Protein AF-A0A2X4TZD7-F1 (afdb_monomer)

Nearest PDB structures (foldseek):
  2qmc-assembly1_B  TM=9.372E-01  e=1.328E-06  Helicobacter pylori
  3fnm-assembly2_D  TM=9.411E-01  e=1.421E-06  Helicobacter pylori
  7d9e-assembly1_B  TM=9.465E-01  e=3.430E-06  Pseudomonas nitroreducens
  7d9x-assembly2_D  TM=9.450E-01  e=3.670E-06  Pseudomonas nitroreducens
  2dbu-assembly1_B  TM=9.399E-01  e=8.279E-06  Escherichia coli K-12

Foldseek 3Di:
DPPDDDPFKDWDKDADPVGDIDTDIDGLPDRQAPVDDDPPPPGGHRVCLLVACCDQPAAGPRGDHDHPCRHDDVPSPDPDD

Radius of gyration: 16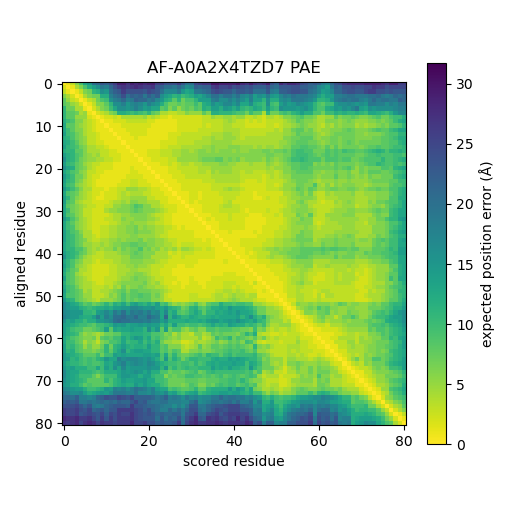.36 Å; Cα contacts (8 Å, |Δi|>4): 109; chains: 1; bounding box: 34×30×45 Å

Secondary structure (DSSP, 8-state):
------TT-EEEEEE-TT--EEEEEE--SSTTTTS-B-TTT-SBPP-GGGGSBSSTT-B-TTS-B--GGGBSSTT-S----

Solvent-accessible surface area (backbone atoms only — not comparable to full-atom values): 5281 Å² total; per-residue (Å²): 129,80,87,75,83,70,89,47,57,51,72,53,73,51,73,54,95,88,68,53,74,50,77,49,76,51,68,34,55,48,80,60,22,58,73,41,62,55,89,93,68,88,49,63,39,55,37,59,72,52,77,34,26,87,49,79,78,44,60,38,97,82,65,51,67,42,54,80,75,37,30,87,52,91,84,33,69,79,87,73,129

Sequence (81 aa):
MEPHEKPETTHYSIVDHDGNAVSTTYTVNGRFGAVVIAPGTGFFLNDEMDDFTVKVGEKNLYGLVQGTANSIAPVSAHYRR

pLDDT: mean 82.13, std 16.44, range [32.19, 98.12]

Mean predicted aligned error: 8.01 Å

Organism: Serratia plymuthica (NCBI:txid82996)

InterPro domains:
  IPR000101 Gamma-glutamyltranspeptidase [PTHR11686] (5-74)
  IPR029055 Nucleophile aminohydrolases, N-terminal [SSF56235] (4-74)
  IPR043137 Gamma-glutamyltranspeptidase, small subunit, C-terminal domain [G3DSA:3.60.20.40] (9-79)
  IPR055262 Gamma-glutamyltranspeptidase, conserved site [PS00462] (9-33)

Structure (mmCIF, N/CA/C/O backbone):
data_AF-A0A2X4TZD7-F1
#
_entry.id   AF-A0A2X4TZD7-F1
#
loop_
_atom_site.group_PDB
_atom_site.id
_atom_site.type_symbol
_atom_site.label_atom_id
_atom_site.label_alt_id
_atom_site.label_comp_id
_atom_site.label_asym_id
_atom_site.label_entity_id
_atom_site.label_seq_id
_atom_site.pdbx_PDB_ins_code
_atom_site.Cartn_x
_atom_site.Cartn_y
_atom_site.Cartn_z
_atom_site.occupancy
_atom_site.B_iso_or_equiv
_atom_site.auth_seq_id
_atom_site.auth_comp_id
_atom_site.auth_asym_id
_atom_site.auth_atom_id
_atom_site.pdbx_PDB_model_num
ATOM 1 N N . MET A 1 1 ? 15.828 -1.894 21.684 1.00 43.97 1 MET A N 1
ATOM 2 C CA . MET A 1 1 ? 15.527 -2.904 20.652 1.00 43.97 1 MET A CA 1
ATOM 3 C C . MET A 1 1 ? 15.479 -2.124 19.356 1.00 43.97 1 MET A C 1
ATOM 5 O O . MET A 1 1 ? 14.713 -1.169 19.311 1.00 43.97 1 MET A O 1
ATOM 9 N N . GLU A 1 2 ? 16.369 -2.410 18.407 1.00 45.94 2 GLU A N 1
ATOM 10 C CA . GLU A 1 2 ? 16.346 -1.760 17.086 1.00 45.94 2 GLU A CA 1
ATOM 11 C C . GLU A 1 2 ? 14.953 -1.946 16.455 1.00 45.94 2 GLU A C 1
ATOM 13 O O . GLU A 1 2 ? 14.372 -3.025 16.633 1.00 45.94 2 GLU A O 1
ATOM 18 N N . PRO A 1 3 ? 14.376 -0.938 15.774 1.00 53.16 3 PRO A N 1
ATOM 19 C CA . PRO A 1 3 ? 13.102 -1.108 15.090 1.00 53.16 3 PRO A CA 1
ATOM 20 C C . PRO A 1 3 ? 13.287 -2.162 13.996 1.00 53.16 3 PRO A C 1
ATOM 22 O O . PRO A 1 3 ? 14.000 -1.942 13.022 1.00 53.16 3 PRO A O 1
ATOM 25 N N . HIS A 1 4 ? 12.684 -3.333 14.175 1.00 62.44 4 HIS A N 1
ATOM 26 C CA . HIS A 1 4 ? 12.658 -4.354 13.139 1.00 62.44 4 HIS A CA 1
ATOM 27 C C . HIS A 1 4 ? 11.604 -3.943 12.110 1.00 62.44 4 HIS A C 1
ATOM 29 O O . HIS A 1 4 ? 10.409 -3.944 12.419 1.00 62.44 4 HIS A O 1
ATOM 35 N N . GLU A 1 5 ? 12.044 -3.569 10.908 1.00 58.22 5 GLU A N 1
ATOM 36 C CA . GLU A 1 5 ? 11.143 -3.288 9.794 1.00 58.22 5 GLU A CA 1
ATOM 37 C C . GLU A 1 5 ? 10.306 -4.529 9.475 1.00 58.22 5 GLU A C 1
ATOM 39 O O . GLU A 1 5 ? 10.745 -5.679 9.568 1.00 58.22 5 GLU A O 1
ATOM 44 N N . LYS A 1 6 ? 9.045 -4.277 9.175 1.00 66.38 6 LYS A N 1
ATOM 45 C CA . LYS A 1 6 ? 8.007 -5.274 9.004 1.00 66.38 6 LYS A CA 1
ATOM 46 C C . LYS A 1 6 ? 7.956 -5.654 7.503 1.00 66.38 6 LYS A C 1
ATOM 48 O O . LYS A 1 6 ? 7.970 -4.748 6.672 1.00 66.38 6 LYS A O 1
ATOM 53 N N . PRO A 1 7 ? 7.981 -6.948 7.109 1.00 73.75 7 PRO A N 1
ATOM 54 C CA . PRO A 1 7 ? 8.146 -7.370 5.707 1.00 73.75 7 PRO A CA 1
ATOM 55 C C . PRO A 1 7 ? 6.905 -7.161 4.814 1.00 73.75 7 PRO A C 1
ATOM 57 O O . PRO A 1 7 ? 6.862 -7.666 3.694 1.00 73.75 7 PRO A O 1
ATOM 60 N N . GLU A 1 8 ? 5.861 -6.496 5.303 1.00 83.31 8 GLU A N 1
ATOM 61 C CA . GLU A 1 8 ? 4.544 -6.420 4.663 1.00 83.31 8 GLU A CA 1
ATOM 62 C C . GLU A 1 8 ? 4.435 -5.360 3.551 1.00 83.31 8 GLU A C 1
ATOM 64 O O . GLU A 1 8 ? 3.526 -5.438 2.724 1.00 83.31 8 GLU A O 1
ATOM 69 N N . THR A 1 9 ? 5.372 -4.410 3.477 1.00 89.12 9 THR A N 1
ATOM 70 C CA . THR A 1 9 ? 5.442 -3.402 2.404 1.00 89.12 9 THR A CA 1
ATOM 71 C C . THR A 1 9 ? 6.478 -3.804 1.362 1.00 89.12 9 THR A C 1
ATOM 73 O O . THR A 1 9 ? 7.581 -4.226 1.700 1.00 89.12 9 THR A O 1
ATOM 76 N N 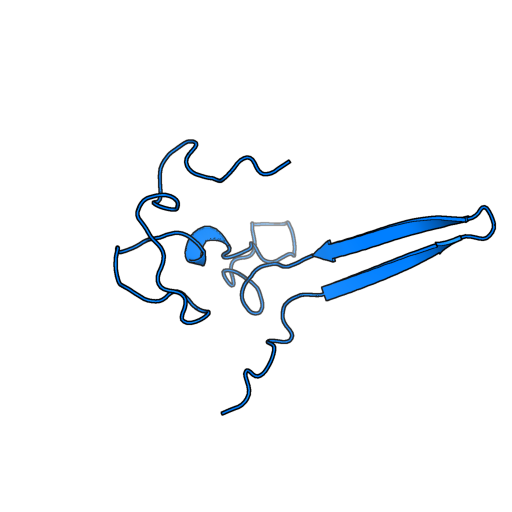. THR A 1 10 ? 6.149 -3.653 0.079 1.00 90.81 10 THR A N 1
ATOM 77 C CA . THR A 1 10 ? 7.096 -3.899 -1.013 1.00 90.81 10 THR A CA 1
ATOM 78 C C . THR A 1 10 ? 7.452 -2.593 -1.705 1.00 90.81 10 THR A C 1
ATOM 80 O O . THR A 1 10 ? 6.582 -1.829 -2.128 1.00 90.81 10 THR A O 1
ATOM 83 N N . HIS A 1 11 ? 8.752 -2.363 -1.857 1.00 93.44 11 HIS A N 1
ATOM 84 C CA . HIS A 1 11 ? 9.301 -1.256 -2.622 1.00 93.44 11 HIS A CA 1
ATOM 85 C C . HIS A 1 11 ? 10.104 -1.785 -3.806 1.00 93.44 11 HIS A C 1
ATOM 87 O O . HIS A 1 11 ? 10.911 -2.704 -3.658 1.00 93.44 11 HIS A O 1
ATOM 93 N N . TYR A 1 12 ? 9.916 -1.180 -4.973 1.00 93.75 12 TYR A N 1
ATOM 94 C CA . TYR A 1 12 ? 10.754 -1.432 -6.137 1.00 93.75 12 TYR A CA 1
ATOM 95 C C . TYR A 1 12 ? 10.988 -0.147 -6.928 1.00 93.75 12 TYR A C 1
ATOM 97 O O . TYR A 1 12 ? 10.203 0.800 -6.882 1.00 93.75 12 TYR A O 1
ATOM 105 N N . SER A 1 13 ? 12.095 -0.123 -7.665 1.00 97.12 13 SER A N 1
ATOM 106 C CA . SER A 1 13 ? 12.465 0.986 -8.540 1.00 97.12 13 SER A CA 1
ATOM 107 C C . SER A 1 13 ? 12.961 0.443 -9.879 1.00 97.12 13 SER A C 1
ATOM 109 O O . SER A 1 13 ? 13.610 -0.603 -9.923 1.00 97.12 13 SER A O 1
ATOM 111 N N . ILE A 1 14 ? 12.629 1.134 -10.967 1.00 97.00 14 ILE A N 1
ATOM 112 C CA .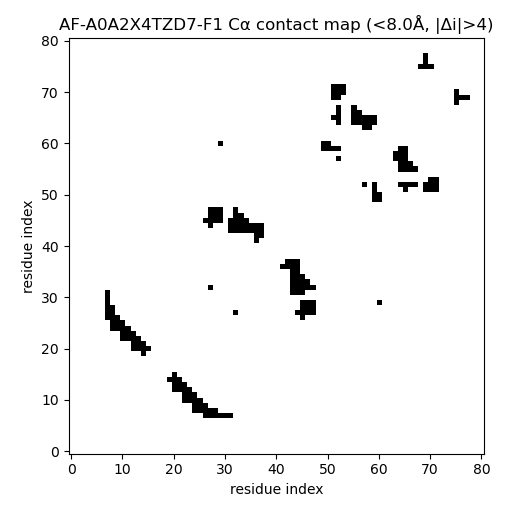 ILE A 1 14 ? 12.952 0.752 -12.347 1.00 97.00 14 ILE A CA 1
ATOM 113 C C . ILE A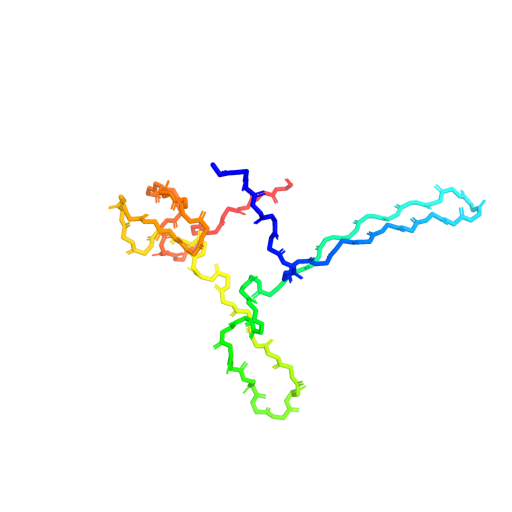 1 14 ? 13.555 1.967 -13.051 1.00 97.00 14 ILE A C 1
ATOM 115 O O . ILE A 1 14 ? 13.035 3.075 -12.923 1.00 97.00 14 ILE A O 1
ATOM 119 N N . VAL A 1 15 ? 14.633 1.744 -13.806 1.00 97.88 15 VAL A N 1
ATOM 120 C CA . VAL A 1 15 ? 15.237 2.727 -14.715 1.00 97.88 15 VAL A CA 1
ATOM 121 C C . VAL A 1 15 ? 15.378 2.075 -16.091 1.00 97.88 15 VAL A C 1
ATOM 123 O O . VAL A 1 15 ? 15.861 0.944 -16.169 1.00 97.88 15 VAL A O 1
ATOM 126 N N . ASP A 1 16 ? 14.939 2.751 -17.154 1.00 98.00 16 ASP A N 1
ATOM 127 C CA . ASP A 1 16 ? 15.074 2.268 -18.536 1.00 98.00 16 ASP A CA 1
ATOM 128 C C . ASP A 1 16 ? 16.262 2.910 -19.281 1.00 98.00 16 ASP A C 1
ATOM 130 O O . ASP A 1 16 ? 16.999 3.734 -18.737 1.00 98.00 16 ASP A O 1
ATOM 134 N N . HIS A 1 17 ? 16.490 2.495 -20.532 1.00 97.19 17 HIS A N 1
ATOM 135 C CA . HIS A 1 17 ? 17.630 2.961 -21.330 1.00 97.19 17 HIS A CA 1
ATOM 136 C C . HIS A 1 17 ? 17.506 4.413 -21.812 1.00 97.19 17 HIS A C 1
ATOM 138 O O . HIS A 1 17 ? 18.519 5.015 -22.163 1.00 97.19 17 HIS A O 1
ATOM 144 N N . ASP A 1 18 ? 16.290 4.965 -21.843 1.00 98.12 18 ASP A N 1
ATOM 145 C CA . ASP A 1 18 ? 16.027 6.356 -22.226 1.00 98.12 18 ASP A CA 1
ATOM 146 C C . ASP A 1 18 ? 16.174 7.311 -21.031 1.00 98.12 18 ASP A C 1
ATOM 148 O O . ASP A 1 18 ? 16.075 8.530 -21.180 1.00 98.12 18 ASP A O 1
ATOM 152 N N . GLY A 1 19 ? 16.460 6.767 -19.844 1.00 97.62 19 GLY A N 1
ATOM 153 C CA . GLY A 1 19 ? 16.656 7.524 -18.615 1.00 97.62 19 GLY A CA 1
ATOM 154 C C . GLY A 1 19 ? 15.361 7.804 -17.856 1.00 97.62 19 GLY A C 1
ATOM 155 O O . GLY A 1 19 ? 15.384 8.601 -16.914 1.00 97.62 19 GLY A O 1
ATOM 156 N N . ASN A 1 20 ? 14.242 7.162 -18.211 1.00 98.00 20 ASN A N 1
ATOM 157 C CA . ASN A 1 20 ? 13.036 7.242 -17.393 1.00 98.00 20 ASN A CA 1
ATOM 158 C C . ASN A 1 20 ? 13.257 6.469 -16.094 1.00 98.00 20 ASN A C 1
ATOM 160 O O . ASN A 1 20 ? 13.846 5.387 -16.089 1.00 98.00 20 ASN A O 1
ATOM 164 N N . ALA A 1 21 ? 12.744 7.010 -14.991 1.00 97.75 21 ALA A N 1
ATOM 165 C CA . ALA A 1 21 ? 12.842 6.394 -13.678 1.00 97.75 21 ALA A CA 1
ATOM 166 C C . ALA A 1 21 ? 11.474 6.365 -12.994 1.00 97.75 21 ALA A C 1
ATOM 168 O O . ALA A 1 21 ? 10.755 7.366 -12.970 1.00 97.75 21 ALA A O 1
ATOM 169 N N . VAL A 1 22 ? 11.138 5.220 -12.404 1.00 96.56 22 VAL A N 1
ATOM 170 C CA . VAL A 1 22 ? 9.938 5.029 -11.586 1.00 96.56 22 VAL A CA 1
ATOM 171 C C . VAL A 1 22 ? 10.345 4.414 -10.257 1.00 96.56 22 VAL A C 1
ATOM 173 O O . VAL A 1 22 ? 11.139 3.476 -10.210 1.00 96.56 22 VAL A O 1
ATOM 176 N N . SER A 1 23 ? 9.768 4.929 -9.176 1.00 97.19 23 SER A N 1
ATOM 177 C CA . SER A 1 23 ? 9.904 4.377 -7.832 1.00 97.19 23 SER A CA 1
ATOM 178 C C . SER A 1 23 ? 8.510 4.131 -7.274 1.00 97.19 23 SER A C 1
ATOM 180 O O . SER A 1 23 ? 7.652 5.012 -7.331 1.00 97.19 23 SER A O 1
ATOM 182 N N . THR A 1 24 ? 8.237 2.911 -6.818 1.00 96.50 24 THR A N 1
ATOM 183 C CA . THR A 1 24 ? 6.909 2.503 -6.355 1.00 96.50 24 THR A CA 1
ATOM 184 C C . THR A 1 24 ? 7.011 1.780 -5.025 1.00 96.50 24 THR A C 1
ATOM 186 O O . THR A 1 24 ? 7.715 0.781 -4.888 1.00 96.50 24 THR A O 1
ATOM 189 N N . THR A 1 25 ? 6.244 2.274 -4.059 1.00 93.19 25 THR A N 1
ATOM 190 C CA . THR A 1 25 ? 5.996 1.615 -2.778 1.00 93.19 25 THR A CA 1
ATOM 191 C C . THR A 1 25 ? 4.534 1.198 -2.748 1.00 93.19 25 THR A C 1
ATOM 193 O O . THR A 1 25 ? 3.662 2.041 -2.953 1.00 93.19 25 THR A O 1
ATOM 196 N N . TYR A 1 26 ? 4.256 -0.082 -2.504 1.00 91.06 26 TYR A N 1
ATOM 197 C CA . TYR A 1 26 ? 2.891 -0.578 -2.331 1.00 91.06 26 TYR A CA 1
ATOM 198 C C . TYR A 1 26 ? 2.771 -1.429 -1.064 1.00 91.06 26 TYR A C 1
ATOM 200 O O . TYR A 1 26 ? 3.699 -2.149 -0.686 1.00 91.06 26 TYR A O 1
ATOM 208 N N . THR A 1 27 ? 1.614 -1.340 -0.409 1.00 92.50 27 THR A N 1
ATOM 209 C CA . THR A 1 27 ? 1.313 -2.046 0.840 1.00 92.50 27 THR A CA 1
ATOM 210 C C . THR A 1 27 ? -0.176 -2.378 0.939 1.00 92.50 27 THR A C 1
ATOM 212 O O . THR A 1 27 ? -1.004 -1.779 0.252 1.00 92.50 27 THR A O 1
ATOM 215 N N . VAL A 1 28 ? -0.502 -3.353 1.786 1.00 92.62 28 VAL A N 1
ATOM 216 C CA . VAL A 1 28 ? -1.867 -3.625 2.270 1.00 92.62 28 VAL A CA 1
ATOM 217 C C . VAL A 1 28 ? -1.986 -3.354 3.774 1.00 92.62 28 VAL A C 1
ATOM 219 O O . VAL A 1 28 ? -2.915 -3.859 4.395 1.00 92.62 28 VAL A O 1
ATOM 222 N N . ASN A 1 29 ? -1.054 -2.567 4.320 1.00 91.94 29 ASN A N 1
ATOM 223 C CA . ASN A 1 29 ? -0.798 -2.336 5.735 1.00 91.94 29 ASN A CA 1
ATOM 224 C C . ASN A 1 29 ? -0.251 -3.585 6.453 1.00 91.94 29 ASN A C 1
ATOM 226 O O . ASN A 1 29 ? 0.930 -3.918 6.308 1.00 91.94 29 ASN A O 1
ATOM 230 N N . GLY A 1 30 ? -1.084 -4.291 7.214 1.00 89.44 30 GLY A N 1
ATOM 231 C CA . GLY A 1 30 ? -0.703 -5.494 7.940 1.00 89.44 30 GLY A CA 1
ATOM 232 C C . GLY A 1 30 ? -0.465 -6.702 7.031 1.00 89.44 30 GLY A C 1
ATOM 233 O O . GLY A 1 30 ? -0.710 -6.703 5.821 1.00 89.44 30 GLY A O 1
ATOM 234 N N . ARG A 1 31 ? 0.002 -7.808 7.619 1.00 89.75 31 ARG A N 1
ATOM 235 C CA . ARG A 1 31 ? 0.258 -9.036 6.858 1.00 89.75 31 ARG A CA 1
ATOM 236 C C . ARG A 1 31 ? -1.074 -9.624 6.400 1.00 89.75 31 ARG A C 1
ATOM 238 O O . ARG A 1 31 ? -1.875 -10.027 7.234 1.00 89.75 31 ARG A O 1
ATOM 245 N N . PHE A 1 32 ? -1.259 -9.736 5.082 1.00 92.19 32 PHE A N 1
ATOM 246 C CA . PHE A 1 32 ? -2.545 -10.084 4.455 1.00 92.19 32 PHE A CA 1
ATOM 247 C C . PHE A 1 32 ? -3.663 -9.049 4.697 1.00 92.19 32 PHE A C 1
ATOM 249 O O . PHE A 1 32 ? -4.841 -9.376 4.537 1.00 92.19 32 PHE A O 1
ATOM 256 N N . GLY A 1 33 ? -3.301 -7.811 5.047 1.00 92.88 33 GLY A N 1
ATOM 257 C CA . GLY A 1 33 ? -4.226 -6.713 5.305 1.00 92.88 33 GLY A CA 1
ATOM 258 C C . GLY A 1 33 ? -5.282 -7.065 6.353 1.00 92.88 33 GLY A C 1
ATOM 259 O O . GLY A 1 33 ? -4.991 -7.675 7.379 1.00 92.88 33 GLY A O 1
ATOM 260 N N . ALA A 1 34 ? -6.546 -6.786 6.040 1.00 93.88 34 ALA A N 1
ATOM 261 C CA . ALA A 1 34 ? -7.691 -7.093 6.894 1.00 93.88 34 ALA A CA 1
ATOM 262 C C . ALA A 1 34 ? -8.008 -8.595 7.010 1.00 93.88 34 ALA A C 1
ATOM 264 O O . ALA A 1 34 ? -8.951 -8.965 7.708 1.00 93.88 34 ALA A O 1
ATOM 265 N N . VAL A 1 35 ? -7.281 -9.473 6.302 1.00 95.12 35 VAL A N 1
ATOM 266 C CA . VAL A 1 35 ? -7.550 -10.925 6.232 1.00 95.12 35 VAL A CA 1
ATOM 267 C C . VAL A 1 35 ? -8.955 -11.227 5.669 1.00 95.12 35 VAL A C 1
ATOM 269 O O . VAL A 1 35 ? -9.521 -12.303 5.855 1.00 95.12 35 VAL A O 1
ATOM 272 N N . VAL A 1 36 ? -9.520 -10.276 4.920 1.00 96.69 36 VAL A N 1
ATOM 273 C CA . VAL A 1 36 ? -10.813 -10.386 4.232 1.00 96.69 36 VAL A CA 1
ATOM 274 C C . VAL A 1 36 ? -10.574 -10.411 2.728 1.00 96.69 36 VAL A C 1
ATOM 276 O O . VAL A 1 36 ? -9.859 -9.563 2.203 1.00 96.69 36 VAL A O 1
ATOM 279 N N . ILE A 1 37 ? -11.205 -11.353 2.026 1.00 97.38 37 ILE A N 1
ATOM 280 C CA . ILE A 1 37 ? -11.234 -11.404 0.559 1.00 97.38 37 ILE A CA 1
ATOM 281 C C . ILE A 1 37 ? -12.639 -11.018 0.101 1.00 97.38 37 ILE A C 1
ATOM 283 O O . ILE A 1 37 ? -13.625 -11.621 0.530 1.00 97.38 37 ILE A O 1
ATOM 287 N N . ALA A 1 38 ? -12.738 -10.021 -0.779 1.00 95.12 38 ALA A N 1
ATOM 288 C CA . ALA A 1 38 ? -14.011 -9.679 -1.401 1.00 95.12 38 ALA A CA 1
ATOM 289 C C . ALA A 1 38 ? -14.483 -10.840 -2.309 1.00 95.12 38 ALA A C 1
ATOM 291 O O . ALA A 1 38 ? -13.667 -11.427 -3.028 1.00 95.12 38 ALA A O 1
ATOM 292 N N . PRO A 1 39 ? -15.779 -11.209 -2.302 1.00 96.94 39 PRO A N 1
ATOM 293 C CA . PRO A 1 39 ? -16.262 -12.360 -3.062 1.00 96.94 39 PRO A CA 1
ATOM 294 C C . PRO A 1 39 ? -15.866 -12.307 -4.545 1.00 96.94 39 PRO A C 1
ATOM 296 O O . PRO A 1 39 ? -16.150 -11.336 -5.240 1.00 96.94 39 PRO A O 1
ATOM 299 N N . GLY A 1 40 ? -15.210 -13.368 -5.024 1.00 97.44 40 GLY A N 1
ATOM 300 C CA . GLY A 1 40 ? -14.818 -13.524 -6.429 1.00 97.44 40 GLY A CA 1
ATOM 301 C C . GLY A 1 40 ? -13.564 -12.759 -6.869 1.00 97.44 40 GLY A C 1
ATOM 302 O O . GLY A 1 40 ? -13.187 -12.885 -8.030 1.00 97.44 40 GLY A O 1
ATOM 303 N N . THR A 1 41 ? -12.898 -11.999 -5.990 1.00 97.56 41 THR A N 1
ATOM 304 C CA . THR A 1 41 ? -11.740 -11.178 -6.395 1.00 97.56 41 THR A CA 1
ATOM 305 C C . THR A 1 41 ? -10.393 -11.879 -6.247 1.00 97.56 41 THR A C 1
ATOM 307 O O . THR A 1 41 ? -9.457 -11.569 -6.978 1.00 97.56 41 THR A O 1
ATOM 310 N N . GLY A 1 42 ? -10.281 -12.820 -5.303 1.00 96.62 42 GLY A N 1
ATOM 311 C CA . GLY A 1 42 ? -9.055 -13.590 -5.075 1.00 96.62 42 GLY A CA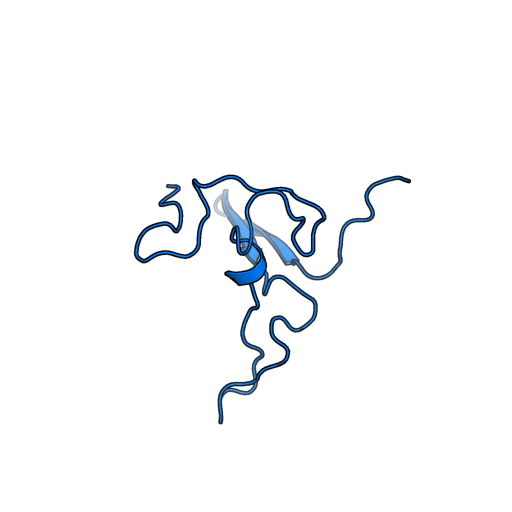 1
ATOM 312 C C . GLY A 1 42 ? -7.898 -12.805 -4.443 1.00 96.62 42 GLY A C 1
ATOM 313 O O . GLY A 1 42 ? -6.781 -13.314 -4.424 1.00 96.62 42 GLY A O 1
ATOM 314 N N . PHE A 1 43 ? -8.140 -11.602 -3.911 1.00 95.00 43 PHE A N 1
ATOM 315 C CA . PHE A 1 43 ? -7.132 -10.802 -3.208 1.00 95.00 43 PHE A CA 1
ATOM 316 C C . PHE A 1 43 ? -7.633 -10.299 -1.850 1.00 95.00 43 PHE A C 1
ATOM 318 O O . PHE A 1 43 ? -8.834 -10.113 -1.645 1.00 95.00 43 PHE A O 1
ATOM 325 N N . PHE A 1 44 ? -6.694 -10.064 -0.932 1.00 96.81 44 PHE A N 1
ATOM 326 C CA . PHE A 1 44 ? -6.974 -9.511 0.391 1.00 96.81 44 PHE A CA 1
ATOM 327 C C . PHE A 1 44 ? -7.239 -8.004 0.336 1.00 96.81 44 PHE A C 1
ATOM 329 O O . PHE A 1 44 ? -6.559 -7.269 -0.380 1.00 96.81 44 PHE A O 1
ATOM 336 N N . LEU A 1 45 ? -8.208 -7.545 1.123 1.00 96.38 45 LEU A N 1
ATOM 337 C CA . LEU A 1 45 ? -8.439 -6.128 1.385 1.00 96.38 45 LEU A CA 1
ATOM 338 C C . LEU A 1 45 ? -7.394 -5.602 2.378 1.00 96.38 45 LEU A C 1
ATOM 340 O O . LEU A 1 45 ? -6.983 -6.328 3.280 1.00 96.38 45 LEU A O 1
ATOM 344 N N . ASN A 1 46 ? -6.984 -4.343 2.220 1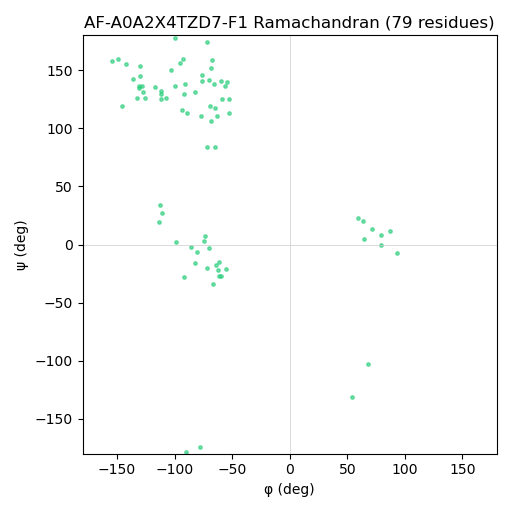.00 94.19 46 ASN A N 1
ATOM 345 C CA . ASN A 1 46 ? -6.095 -3.677 3.175 1.00 94.19 46 ASN A CA 1
ATOM 346 C C . ASN A 1 46 ? -6.789 -3.451 4.528 1.00 94.19 46 ASN A C 1
ATOM 348 O O . ASN A 1 46 ? -8.019 -3.402 4.603 1.00 94.19 46 ASN A O 1
ATOM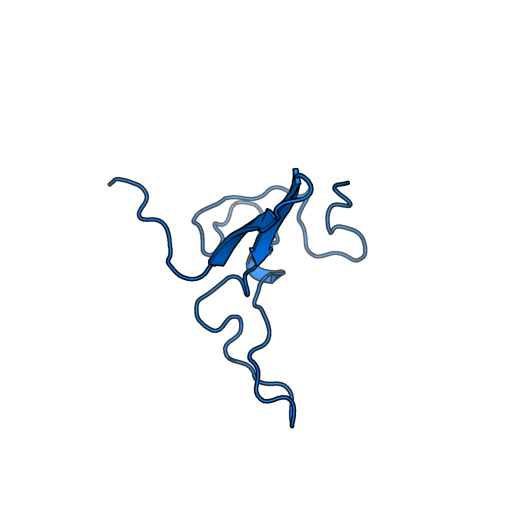 352 N N . ASP A 1 47 ? -5.991 -3.270 5.575 1.00 93.31 47 ASP A N 1
ATOM 353 C CA . ASP A 1 47 ? -6.413 -2.777 6.890 1.00 93.31 47 ASP A CA 1
ATOM 354 C C . ASP A 1 47 ? -5.836 -1.385 7.195 1.00 93.31 47 ASP A C 1
ATOM 356 O O . ASP A 1 47 ? -5.572 -1.054 8.347 1.00 93.31 47 ASP A O 1
ATOM 360 N N . GLU A 1 48 ? -5.676 -0.525 6.184 1.00 91.69 48 GLU A N 1
ATOM 361 C CA . GLU A 1 48 ? -5.078 0.818 6.325 1.00 91.69 48 GLU A CA 1
ATOM 362 C C . GLU A 1 48 ? -5.870 1.737 7.275 1.00 91.69 48 GLU A C 1
ATOM 364 O O . GLU A 1 48 ? -5.374 2.753 7.742 1.00 91.69 48 GLU A O 1
ATOM 369 N N . MET A 1 49 ? -7.117 1.388 7.608 1.00 88.69 49 MET A N 1
ATOM 370 C CA . MET A 1 49 ? -7.883 2.115 8.624 1.00 88.69 49 MET A CA 1
ATOM 371 C C . MET A 1 49 ? -7.265 2.036 10.033 1.00 88.69 49 MET A C 1
ATOM 373 O O . MET A 1 49 ? -7.601 2.878 10.864 1.00 88.69 49 MET A O 1
ATOM 377 N N . ASP A 1 50 ? -6.365 1.080 10.310 1.00 84.12 50 ASP A N 1
ATOM 378 C CA . ASP A 1 50 ? -5.549 1.063 11.541 1.00 84.12 50 ASP A CA 1
ATOM 379 C C . ASP A 1 50 ? -4.647 2.300 11.658 1.00 84.12 50 ASP A C 1
ATOM 381 O O . ASP A 1 50 ? -4.357 2.769 12.757 1.00 84.12 50 ASP A O 1
ATOM 385 N N . ASP A 1 51 ? -4.275 2.893 10.526 1.00 82.50 51 ASP A N 1
ATOM 386 C CA . ASP A 1 51 ? -3.486 4.112 10.497 1.00 82.50 51 ASP A CA 1
ATOM 387 C C . ASP A 1 51 ? -4.287 5.357 10.866 1.00 82.50 51 ASP A C 1
ATOM 389 O O . ASP A 1 51 ? -3.706 6.430 10.826 1.00 82.50 51 ASP A O 1
ATOM 393 N N . PHE A 1 52 ? -5.568 5.260 11.241 1.00 83.44 52 PHE A N 1
ATOM 394 C CA . PHE A 1 52 ? -6.347 6.370 11.797 1.00 83.44 52 PHE A CA 1
ATOM 395 C C . PHE A 1 52 ? -6.352 6.367 13.333 1.00 83.44 52 PHE A C 1
ATOM 397 O O . PHE A 1 52 ? -6.260 5.339 14.003 1.00 83.44 52 PHE A O 1
ATOM 404 N N . THR A 1 53 ? -6.593 7.540 13.919 1.00 80.31 53 THR A N 1
ATOM 405 C CA . THR A 1 53 ? -6.831 7.712 15.354 1.00 80.31 53 THR A CA 1
ATOM 406 C C . THR A 1 53 ? -8.208 7.165 15.731 1.00 80.31 53 THR A C 1
ATOM 408 O O . THR A 1 53 ? -9.187 7.909 15.829 1.00 80.31 53 THR A O 1
ATOM 411 N N . VAL A 1 54 ? -8.290 5.856 15.969 1.00 73.25 54 VAL A N 1
ATOM 412 C CA . VAL A 1 54 ? -9.511 5.200 16.473 1.00 73.25 54 VAL A CA 1
ATOM 413 C C . VAL A 1 54 ? -9.817 5.656 17.907 1.00 73.25 54 VAL A C 1
ATOM 415 O O . VAL A 1 54 ? -10.975 5.830 18.286 1.00 73.25 54 VAL A O 1
ATOM 418 N N . LYS A 1 55 ? -8.766 5.911 18.698 1.00 71.69 55 LYS A N 1
ATOM 419 C CA . LYS A 1 55 ? -8.842 6.476 20.048 1.00 71.69 55 LYS A CA 1
ATOM 420 C C . LYS A 1 55 ? -7.639 7.379 20.312 1.00 71.69 55 LYS A C 1
ATOM 422 O O . LYS A 1 55 ? -6.494 6.937 20.277 1.00 71.69 55 LYS A O 1
ATOM 427 N N . VAL A 1 56 ? -7.901 8.661 20.576 1.00 69.69 56 VAL A N 1
ATOM 428 C CA . VAL A 1 56 ? -6.850 9.658 20.837 1.00 69.69 56 VAL A CA 1
ATOM 429 C C . VAL A 1 56 ? -6.013 9.217 22.039 1.00 69.69 56 VAL A C 1
ATOM 431 O O . VAL A 1 56 ? -6.554 8.975 23.117 1.00 69.69 56 VAL A O 1
ATOM 434 N N . GLY A 1 57 ? -4.696 9.129 21.850 1.00 70.94 57 GLY A N 1
ATOM 435 C CA . GLY A 1 57 ? -3.751 8.715 22.891 1.00 70.94 57 GLY A CA 1
ATOM 436 C C . GLY A 1 57 ? -3.411 7.221 22.910 1.00 70.94 57 GLY A C 1
ATOM 437 O O . GLY A 1 57 ? -2.496 6.837 23.637 1.00 70.94 57 GLY A O 1
ATOM 438 N N . GLU A 1 58 ? -4.085 6.385 22.113 1.00 78.25 58 GLU A N 1
ATOM 439 C CA . GLU A 1 58 ? -3.715 4.974 21.942 1.00 78.25 58 GLU A CA 1
ATOM 440 C C . GLU A 1 58 ? -2.781 4.758 20.749 1.00 78.25 58 GLU A C 1
ATOM 442 O O . GLU A 1 58 ? -2.650 5.607 19.867 1.00 78.25 58 GLU A O 1
ATOM 447 N N . LYS A 1 59 ? -2.081 3.621 20.776 1.00 81.44 59 LYS A N 1
ATOM 448 C CA . LYS A 1 59 ? -1.120 3.219 19.751 1.00 81.44 59 LYS A CA 1
ATOM 449 C C . LYS A 1 59 ? -1.803 2.387 18.668 1.00 81.44 59 LYS A C 1
ATOM 451 O O . LYS A 1 59 ? -2.558 1.482 19.012 1.00 81.44 59 LYS A O 1
ATOM 456 N N . ASN A 1 60 ? -1.471 2.640 17.406 1.00 80.69 60 ASN A N 1
ATOM 457 C CA . ASN A 1 60 ? -1.849 1.771 16.285 1.00 80.69 60 ASN A CA 1
ATOM 458 C C . ASN A 1 60 ? -0.950 0.515 16.190 1.00 80.69 60 ASN A C 1
ATOM 460 O O . ASN A 1 60 ? -0.072 0.306 17.041 1.00 80.69 60 ASN A O 1
ATOM 464 N N . LEU A 1 61 ? -1.115 -0.302 15.141 1.00 78.00 61 LEU A N 1
ATOM 465 C CA . LEU A 1 61 ? -0.331 -1.523 14.872 1.00 78.00 61 LEU A CA 1
ATOM 466 C C . LEU A 1 61 ? 1.193 -1.287 14.816 1.00 78.00 61 LEU A C 1
ATOM 468 O O . LEU A 1 61 ? 1.985 -2.222 15.000 1.00 78.00 61 LEU A O 1
ATOM 472 N N . TYR A 1 62 ? 1.611 -0.044 14.579 1.00 78.75 62 TYR A N 1
ATOM 473 C CA . TYR A 1 62 ? 3.006 0.397 14.508 1.00 78.75 62 TYR A CA 1
ATOM 474 C C . TYR A 1 62 ? 3.512 1.052 15.794 1.00 78.75 62 TYR A C 1
ATOM 476 O O . TYR A 1 62 ? 4.660 1.489 15.867 1.00 78.75 62 TYR A O 1
ATOM 484 N N . GLY A 1 63 ? 2.683 1.120 16.835 1.00 80.31 63 GLY A N 1
ATOM 485 C CA . GLY A 1 63 ? 3.052 1.756 18.092 1.00 80.31 63 GLY A CA 1
ATOM 486 C C . GLY A 1 63 ? 2.963 3.285 18.066 1.00 80.31 63 GLY A C 1
ATOM 487 O O . GLY A 1 63 ? 3.401 3.921 19.031 1.00 80.31 63 GLY A O 1
ATOM 488 N N . LEU A 1 64 ? 2.420 3.873 16.994 1.00 79.38 64 LEU A N 1
ATOM 489 C CA . LEU A 1 64 ? 2.294 5.317 16.810 1.00 79.38 64 LEU A CA 1
ATOM 490 C C . LEU A 1 64 ? 1.059 5.834 17.544 1.00 79.38 64 LEU A C 1
ATOM 492 O O . LEU A 1 64 ? -0.034 5.299 17.383 1.00 79.38 64 LEU A O 1
ATOM 496 N N . VAL A 1 65 ? 1.236 6.902 18.325 1.00 81.88 65 VAL A N 1
ATOM 497 C CA . VAL A 1 65 ? 0.125 7.637 18.939 1.00 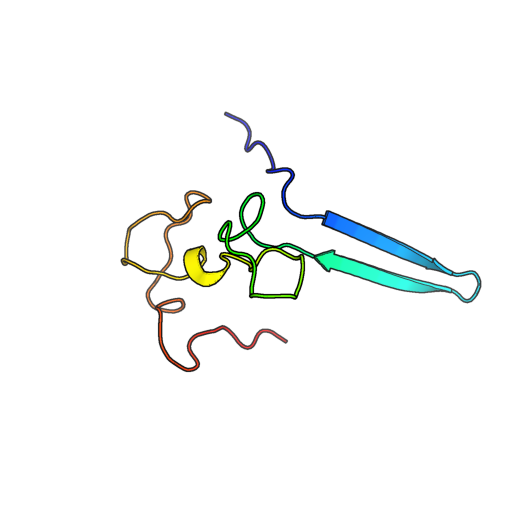81.88 65 VAL A CA 1
ATOM 498 C C . VAL A 1 65 ? -0.244 8.788 18.022 1.00 81.88 65 VAL A C 1
ATOM 500 O O . VAL A 1 65 ? 0.559 9.698 17.806 1.00 81.88 65 VAL A O 1
ATOM 503 N N . GLN A 1 66 ? -1.455 8.750 17.485 1.00 73.00 66 GLN A N 1
ATOM 504 C CA . GLN A 1 66 ? -1.918 9.735 16.522 1.00 73.00 66 GLN A CA 1
ATOM 505 C C . GLN A 1 66 ? -2.868 10.766 17.147 1.00 73.00 66 GLN A C 1
ATOM 507 O O . GLN A 1 66 ? -3.554 10.518 18.141 1.00 73.00 66 GLN A O 1
ATOM 512 N N . GLY A 1 67 ? -2.854 11.975 16.582 1.00 75.75 67 GLY A N 1
ATOM 513 C CA . GLY A 1 67 ? -3.657 13.108 17.041 1.00 75.75 67 GLY A CA 1
ATOM 514 C C . GLY A 1 67 ? -5.027 13.189 16.368 1.00 75.75 67 GLY A C 1
ATOM 515 O O . GLY A 1 67 ? -5.378 12.394 15.500 1.00 75.75 67 GLY A O 1
ATOM 516 N N . THR A 1 68 ? -5.800 14.215 16.716 1.00 76.19 68 THR A N 1
ATOM 517 C CA . THR A 1 68 ? -7.147 14.436 16.163 1.00 76.19 68 THR A CA 1
ATOM 518 C C . THR A 1 68 ? -7.168 14.673 14.649 1.00 76.19 68 THR A C 1
ATOM 520 O O . THR A 1 68 ? -8.194 14.420 14.020 1.00 76.19 68 THR A O 1
ATOM 523 N N . ALA A 1 69 ? -6.048 15.102 14.053 1.00 76.19 69 ALA A N 1
ATOM 524 C CA . ALA A 1 69 ? -5.919 15.340 12.613 1.00 76.19 69 ALA A CA 1
ATOM 525 C C . ALA A 1 69 ? -6.176 14.089 11.758 1.00 76.19 69 ALA A C 1
ATOM 527 O O . ALA A 1 69 ? -6.631 14.224 10.629 1.00 76.19 69 ALA A O 1
ATOM 528 N N . ASN A 1 70 ? -5.936 12.897 12.314 1.00 72.62 70 ASN A N 1
ATOM 529 C CA . ASN A 1 70 ? -6.131 11.624 11.627 1.00 72.62 70 ASN A CA 1
ATOM 530 C C . ASN A 1 70 ? -7.311 10.827 12.206 1.00 72.62 70 ASN A C 1
ATOM 532 O O . ASN A 1 70 ? -7.311 9.603 12.192 1.00 72.62 70 ASN A O 1
ATOM 536 N N . SER A 1 71 ? -8.304 11.508 12.789 1.00 80.94 71 SER A N 1
ATOM 537 C CA . SER A 1 71 ? -9.514 10.848 13.305 1.00 80.94 71 SER A CA 1
ATOM 538 C C . SER A 1 71 ? -10.359 10.284 12.166 1.00 80.94 71 SER A C 1
ATOM 540 O O . SER A 1 71 ? -10.379 10.838 11.067 1.00 80.94 71 SER A O 1
ATOM 542 N N . ILE A 1 72 ? -11.120 9.226 12.440 1.00 81.81 72 ILE A N 1
ATOM 543 C CA . ILE A 1 72 ? -12.055 8.639 11.474 1.00 81.81 72 ILE A CA 1
ATOM 544 C C . ILE A 1 72 ? -13.209 9.622 11.221 1.00 81.81 72 ILE A C 1
ATOM 546 O O . ILE A 1 72 ? -14.089 9.795 12.063 1.00 81.81 72 ILE A O 1
ATOM 550 N N . ALA A 1 73 ? -13.211 10.266 10.056 1.00 80.12 73 ALA A N 1
ATOM 551 C CA . ALA A 1 73 ? -14.294 11.114 9.576 1.00 80.12 73 ALA A CA 1
ATOM 552 C C . ALA A 1 73 ? -14.290 11.161 8.034 1.00 80.12 73 ALA A C 1
ATOM 554 O O . ALA A 1 73 ? -13.267 10.912 7.390 1.00 80.12 73 ALA A O 1
ATOM 555 N N . PRO A 1 74 ? -15.421 11.490 7.390 1.00 72.06 74 PRO A N 1
ATOM 556 C CA . PRO A 1 74 ? -15.407 11.843 5.976 1.00 72.06 74 PRO A CA 1
ATOM 557 C C . PRO A 1 74 ? -14.429 13.007 5.755 1.00 72.06 74 PRO A C 1
ATOM 559 O O . PRO A 1 74 ? -14.428 13.946 6.544 1.00 72.06 74 PRO A O 1
ATOM 562 N N . VAL A 1 75 ? -13.607 12.935 4.704 1.00 65.00 75 VAL A N 1
ATOM 563 C CA . VAL A 1 75 ? -12.572 13.921 4.306 1.00 65.00 75 VAL A CA 1
ATOM 564 C C . VAL A 1 75 ? -11.391 14.148 5.264 1.00 65.00 75 VAL A C 1
ATOM 566 O O . VAL A 1 75 ? -10.545 14.988 4.964 1.00 65.00 75 VAL A O 1
ATOM 569 N N . SER A 1 76 ? -11.263 13.404 6.369 1.00 61.88 76 SER A N 1
ATOM 570 C CA . SER A 1 76 ? -10.086 13.518 7.252 1.00 61.88 76 SER A CA 1
ATOM 571 C C . SER A 1 76 ? -8.853 12.747 6.763 1.00 61.88 76 SER A C 1
ATOM 573 O O . SER A 1 76 ? -7.771 12.933 7.311 1.00 61.88 76 SER A O 1
ATOM 575 N N . ALA A 1 77 ? -8.965 11.956 5.688 1.00 54.78 77 ALA A N 1
ATOM 576 C CA . ALA A 1 77 ? -7.801 11.413 4.992 1.00 54.78 77 ALA A CA 1
ATOM 577 C C . ALA A 1 77 ? -6.995 12.561 4.360 1.00 54.78 77 ALA A C 1
ATOM 579 O O . ALA A 1 77 ? -7.494 13.289 3.498 1.00 54.78 77 ALA A O 1
ATOM 580 N N . HIS A 1 78 ? -5.748 12.734 4.801 1.00 54.06 78 HIS A N 1
ATOM 581 C CA . HIS A 1 78 ? -4.846 13.758 4.287 1.00 54.06 78 HIS A CA 1
ATOM 582 C C . HIS A 1 78 ? -4.730 13.694 2.756 1.00 54.06 78 HIS A C 1
ATOM 584 O O . HIS A 1 78 ? -4.113 12.788 2.200 1.00 54.06 78 HIS A O 1
ATOM 59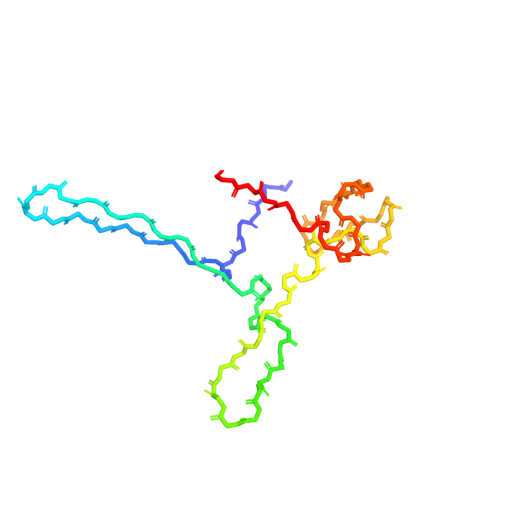0 N N . TYR A 1 79 ? -5.233 14.730 2.081 1.00 33.78 79 TYR A N 1
ATOM 591 C CA . TYR A 1 79 ? -4.775 15.117 0.749 1.00 33.78 79 TYR A CA 1
ATOM 592 C C . TYR A 1 79 ? -3.309 15.568 0.871 1.00 33.78 79 TYR A C 1
ATOM 594 O O . TYR A 1 79 ? -3.022 16.751 1.057 1.00 33.78 79 TYR A O 1
ATOM 602 N N . ARG A 1 80 ? -2.365 14.624 0.849 1.00 35.72 80 ARG A N 1
ATOM 603 C CA . ARG A 1 80 ? -0.964 14.926 0.545 1.00 35.72 80 ARG A CA 1
ATOM 604 C C . ARG A 1 80 ? -0.796 14.805 -0.969 1.00 35.72 80 ARG A C 1
ATOM 606 O O . ARG A 1 80 ? -0.987 13.725 -1.519 1.00 35.72 80 ARG A O 1
ATOM 613 N N . ARG A 1 81 ? -0.525 15.941 -1.621 1.00 32.19 81 ARG A N 1
ATOM 614 C CA . ARG A 1 81 ? 0.164 15.943 -2.919 1.00 32.19 81 ARG A CA 1
ATOM 615 C C . ARG A 1 81 ? 1.581 15.420 -2.735 1.00 32.19 81 ARG A C 1
ATOM 617 O O . ARG A 1 81 ? 2.130 15.655 -1.634 1.00 32.19 81 ARG A O 1
#